Protein AF-A0A165BBX1-F1 (afdb_monomer_lite)

Foldseek 3Di:
DDDPPPPDPQVVVLVVVLVVVVPPVVVVVVVVVLLVCLLVCLVVLLVVLLVLLVDPVNDLSCQLVSLQSNLVSCVSVVNLVLSLVSLVLSLVLLVVLCVLVDDVVNVVCVVVNVVSVVSNVVRDPDDDDPDDPRHDDPVSSVVSCVNSVVVSVVSSVSVPDDPPPPDD

Radius of gyration: 18.62 Å; chains: 1; bounding box: 63×40×48 Å

Structure (mmCIF, N/CA/C/O backbone):
data_AF-A0A165BBX1-F1
#
_entry.id   AF-A0A165BBX1-F1
#
loop_
_atom_site.group_PDB
_atom_site.id
_atom_site.type_symbol
_atom_site.label_atom_id
_atom_site.label_alt_id
_atom_site.label_comp_id
_atom_site.label_asym_id
_atom_site.label_entity_id
_atom_site.label_seq_id
_atom_site.pdbx_PDB_ins_code
_atom_site.Cartn_x
_atom_site.Cartn_y
_atom_site.Cartn_z
_atom_site.occupancy
_atom_site.B_iso_or_equiv
_atom_site.auth_seq_id
_atom_site.auth_comp_id
_atom_site.auth_asym_id
_atom_site.auth_atom_id
_atom_site.pdbx_PDB_model_num
ATOM 1 N N . MET A 1 1 ? -44.646 -7.216 25.377 1.00 37.09 1 MET A N 1
ATOM 2 C CA . MET A 1 1 ? -43.351 -6.660 25.821 1.00 37.09 1 MET A CA 1
ATOM 3 C C . MET A 1 1 ? -42.441 -6.741 24.617 1.00 37.09 1 MET A C 1
ATOM 5 O O . MET A 1 1 ? -41.802 -7.762 24.420 1.00 37.09 1 MET A O 1
ATOM 9 N N . ASP A 1 2 ? -42.473 -5.716 23.772 1.00 35.25 2 ASP A N 1
ATOM 10 C CA . ASP A 1 2 ? -41.643 -5.669 22.572 1.00 35.25 2 ASP A CA 1
ATOM 11 C C . ASP A 1 2 ? -40.402 -4.845 22.894 1.00 35.25 2 ASP A C 1
ATOM 13 O O . ASP A 1 2 ? -40.476 -3.635 23.122 1.00 35.25 2 ASP A O 1
ATOM 17 N N . ALA A 1 3 ? -39.262 -5.529 22.983 1.00 41.25 3 ALA A N 1
ATOM 18 C CA . ALA A 1 3 ? -37.958 -4.904 23.107 1.00 41.25 3 ALA A CA 1
ATOM 19 C C . ALA A 1 3 ? -37.650 -4.187 21.788 1.00 41.25 3 ALA A C 1
ATOM 21 O O . ALA A 1 3 ? -37.203 -4.788 20.812 1.00 41.25 3 ALA A O 1
ATOM 22 N N . LYS A 1 4 ? -37.943 -2.887 21.744 1.00 40.94 4 LYS A N 1
ATOM 23 C CA . LYS A 1 4 ? -37.536 -2.015 20.647 1.00 40.94 4 LYS A CA 1
ATOM 24 C C . LYS A 1 4 ? -36.018 -1.865 20.743 1.00 40.94 4 LYS A C 1
ATOM 26 O O . LYS A 1 4 ? -35.521 -1.139 21.596 1.00 40.94 4 LYS A O 1
ATOM 31 N N . SER A 1 5 ? -35.302 -2.619 19.913 1.00 45.12 5 SER A N 1
ATOM 32 C CA . SER A 1 5 ? -33.851 -2.535 19.761 1.00 45.12 5 SER A CA 1
ATOM 33 C C . SER A 1 5 ? -33.498 -1.147 19.225 1.00 45.12 5 SER A C 1
ATOM 35 O O . SER A 1 5 ? -33.549 -0.896 18.025 1.00 45.12 5 SER A O 1
ATOM 37 N N . THR A 1 6 ? -33.228 -0.209 20.129 1.00 41.72 6 THR A N 1
ATOM 38 C CA . THR A 1 6 ? -32.697 1.113 19.807 1.00 41.72 6 THR A CA 1
ATOM 39 C C . THR A 1 6 ? -31.199 0.970 19.596 1.00 41.72 6 THR A C 1
ATOM 41 O O . THR A 1 6 ? -30.418 1.128 20.531 1.00 41.72 6 THR A O 1
ATOM 44 N N . THR A 1 7 ? -30.796 0.634 18.371 1.00 44.44 7 THR A N 1
ATOM 45 C CA . THR A 1 7 ? -29.444 0.946 17.900 1.00 44.44 7 THR A CA 1
ATOM 46 C C . THR A 1 7 ? -29.260 2.451 18.054 1.00 44.44 7 THR A C 1
ATOM 48 O O . THR A 1 7 ? -30.009 3.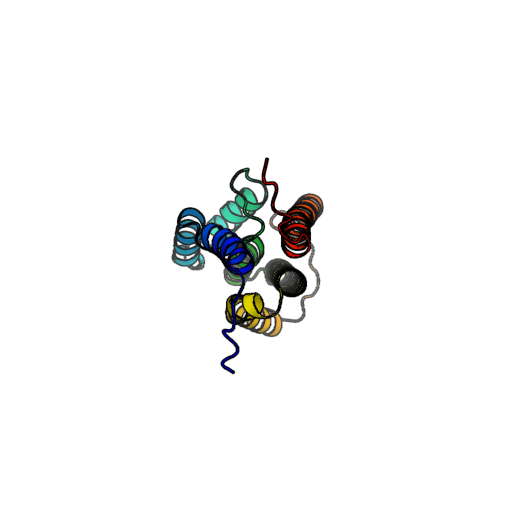235 17.466 1.00 44.44 7 THR A O 1
ATOM 51 N N . SER A 1 8 ? -28.353 2.829 18.951 1.00 44.16 8 SER A N 1
ATOM 52 C CA . SER A 1 8 ? -28.125 4.204 19.374 1.00 44.16 8 SER A CA 1
ATOM 53 C C . SER A 1 8 ? -27.761 5.080 18.174 1.00 44.16 8 SER A C 1
ATOM 55 O O . SER A 1 8 ? -26.967 4.699 17.311 1.00 44.16 8 SER A O 1
ATOM 57 N N . SER A 1 9 ? -28.358 6.270 18.120 1.00 48.22 9 SER A N 1
ATOM 58 C CA . SER A 1 9 ? -28.149 7.270 17.067 1.00 48.22 9 SER A CA 1
ATOM 59 C C . SER A 1 9 ? -26.680 7.679 16.912 1.00 48.22 9 SER A C 1
ATOM 61 O O . SER A 1 9 ? -26.307 8.211 15.875 1.00 48.22 9 SER A O 1
ATOM 63 N N . GLU A 1 10 ? -25.846 7.451 17.922 1.00 44.84 10 GLU A N 1
ATOM 64 C CA . GLU A 1 10 ? -24.457 7.921 17.971 1.00 44.84 10 GLU A CA 1
ATOM 65 C C . GLU A 1 10 ? -23.460 6.944 17.369 1.00 44.84 10 GLU A C 1
ATOM 67 O O . GLU A 1 10 ? -22.622 7.370 16.575 1.00 44.84 10 GLU A O 1
ATOM 72 N N . ASP A 1 11 ? -23.627 5.642 17.626 1.00 43.72 11 ASP A N 1
ATOM 73 C CA . ASP A 1 11 ? -22.896 4.590 16.904 1.00 43.72 11 ASP A CA 1
ATOM 74 C C . ASP A 1 11 ? -23.124 4.740 15.393 1.00 43.72 11 ASP A C 1
ATOM 76 O O . ASP A 1 11 ? -22.213 4.593 14.580 1.00 43.72 11 ASP A O 1
ATOM 80 N N . THR A 1 12 ? -24.343 5.140 15.015 1.00 46.91 12 THR A N 1
ATOM 81 C CA . THR A 1 12 ? -24.713 5.404 13.622 1.00 46.91 12 THR A CA 1
ATOM 82 C C . THR A 1 12 ? -23.978 6.629 13.056 1.00 46.91 12 THR A C 1
ATOM 84 O O . THR A 1 12 ? -23.488 6.576 11.931 1.00 46.91 12 THR A O 1
ATOM 87 N N . VAL A 1 13 ? -23.845 7.723 13.818 1.00 43.81 13 VAL A N 1
ATOM 88 C CA . VAL A 1 13 ? -23.198 8.968 13.356 1.00 43.81 13 VAL A CA 1
ATOM 89 C C . VAL A 1 13 ? -21.686 8.789 13.160 1.00 43.81 13 VAL A C 1
ATOM 91 O O . VAL A 1 13 ? -21.142 9.230 12.144 1.00 43.81 13 VAL A O 1
ATOM 94 N N . VAL A 1 14 ? -21.000 8.080 14.058 1.00 48.16 14 VAL A N 1
ATOM 95 C CA . VAL A 1 14 ? -19.545 7.852 13.960 1.00 48.16 14 VAL A CA 1
ATOM 96 C C . VAL A 1 14 ? -19.201 6.904 12.805 1.00 48.16 14 VAL A C 1
ATOM 98 O O . VAL A 1 14 ? -18.322 7.213 11.995 1.00 48.16 14 VAL A O 1
ATOM 101 N N . VAL A 1 15 ? -19.957 5.807 12.645 1.00 49.72 15 VAL A N 1
ATOM 102 C CA . VAL A 1 15 ? -19.833 4.915 11.478 1.00 49.72 15 VAL A CA 1
ATOM 103 C C . VAL A 1 15 ? -20.058 5.696 10.181 1.00 49.72 15 VAL A C 1
ATOM 105 O O . VAL A 1 15 ? -19.315 5.495 9.223 1.00 49.72 15 VAL A O 1
ATOM 108 N N . THR A 1 16 ? -21.002 6.646 10.149 1.00 51.41 16 THR A N 1
ATOM 109 C CA . THR A 1 16 ? -21.234 7.476 8.954 1.00 51.41 16 THR A CA 1
ATOM 110 C C . THR A 1 16 ? -20.103 8.463 8.646 1.00 51.41 16 THR A C 1
ATOM 112 O O . THR A 1 16 ? -19.826 8.701 7.473 1.00 51.41 16 THR A O 1
ATOM 115 N N . ALA A 1 17 ? -19.405 9.019 9.642 1.00 52.47 17 ALA A N 1
ATOM 116 C CA . ALA A 1 17 ? -18.288 9.944 9.411 1.00 52.47 17 ALA A CA 1
ATOM 117 C C . ALA A 1 17 ? -17.039 9.226 8.868 1.00 52.47 17 ALA A C 1
ATOM 119 O O . ALA A 1 17 ? -16.408 9.710 7.921 1.00 52.47 17 ALA A O 1
ATOM 120 N N . LEU A 1 18 ? -16.728 8.043 9.414 1.00 55.75 18 LEU A N 1
ATOM 121 C CA . LEU A 1 18 ? -15.681 7.170 8.884 1.00 55.75 18 LEU A CA 1
ATOM 122 C C . LEU A 1 18 ? -16.048 6.674 7.478 1.00 55.75 18 LEU A C 1
ATOM 124 O O . LEU A 1 18 ? -15.203 6.690 6.586 1.00 55.75 18 LEU A O 1
ATOM 128 N N . ASP A 1 19 ? -17.320 6.320 7.256 1.00 54.41 19 ASP A N 1
ATOM 129 C CA . ASP A 1 19 ? -17.864 6.005 5.931 1.00 54.41 19 ASP A CA 1
ATOM 130 C C . ASP A 1 19 ? -17.668 7.151 4.952 1.00 54.41 19 ASP A C 1
ATOM 132 O O . ASP A 1 19 ? -17.294 6.904 3.816 1.00 54.41 19 ASP A O 1
ATOM 136 N N . ASN A 1 20 ? -17.926 8.390 5.361 1.00 53.53 20 ASN A N 1
ATOM 137 C CA . ASN A 1 20 ? -17.853 9.539 4.467 1.00 53.53 20 ASN A CA 1
ATOM 138 C C . ASN A 1 20 ? -16.405 9.865 4.078 1.00 53.53 20 ASN A C 1
ATOM 140 O O . ASN A 1 20 ? -16.160 10.167 2.915 1.00 53.53 20 ASN A O 1
ATOM 144 N N . LYS A 1 21 ? -15.434 9.730 4.996 1.00 60.25 21 LYS A N 1
ATOM 145 C CA . LYS A 1 21 ? -13.998 9.870 4.673 1.00 60.25 21 LYS A CA 1
ATOM 146 C C . LYS A 1 21 ? -13.441 8.674 3.893 1.00 60.25 21 LYS A C 1
ATOM 148 O O . LYS A 1 21 ? -12.625 8.851 2.994 1.00 60.25 21 LYS A O 1
ATOM 153 N N . ALA A 1 22 ? -13.909 7.460 4.177 1.00 57.72 22 ALA A N 1
ATOM 154 C CA . ALA A 1 22 ? -13.604 6.272 3.376 1.00 57.72 22 ALA A CA 1
ATOM 155 C C . ALA A 1 22 ? -14.323 6.269 2.011 1.00 57.72 22 ALA A C 1
ATOM 157 O O . ALA A 1 22 ? -13.991 5.473 1.141 1.00 57.72 22 ALA A O 1
ATOM 158 N N . LYS A 1 23 ? -15.310 7.147 1.812 1.00 58.91 23 LYS A N 1
ATOM 159 C CA . LYS A 1 23 ? -15.986 7.412 0.534 1.00 58.91 23 LYS A CA 1
ATOM 160 C C . LYS A 1 23 ? -15.544 8.740 -0.076 1.00 58.91 23 LYS A C 1
ATOM 162 O O . LYS A 1 23 ? -16.241 9.240 -0.958 1.00 58.91 23 LYS A O 1
ATOM 167 N N . ASP A 1 24 ? -14.422 9.311 0.375 1.00 69.38 24 ASP A N 1
ATOM 168 C CA . ASP A 1 24 ? -13.873 10.511 -0.246 1.00 69.38 24 ASP A CA 1
ATOM 169 C C . ASP A 1 24 ? -13.644 10.229 -1.737 1.00 69.38 24 ASP A C 1
ATOM 171 O O . ASP A 1 24 ? -12.792 9.427 -2.139 1.00 69.38 24 ASP A O 1
ATOM 175 N N . ALA A 1 25 ? -14.486 10.853 -2.561 1.00 72.12 25 ALA A N 1
ATOM 176 C CA . ALA A 1 25 ? -14.522 10.626 -3.993 1.00 72.12 25 ALA A CA 1
ATOM 177 C C . ALA A 1 25 ? -13.190 11.012 -4.653 1.00 72.12 25 ALA A C 1
ATOM 179 O O . ALA A 1 25 ? -12.870 10.481 -5.717 1.00 72.12 25 ALA A O 1
ATOM 180 N N . SER A 1 26 ? -12.405 11.892 -4.019 1.00 79.06 26 SER A N 1
ATOM 181 C CA . SER A 1 26 ? -11.100 12.319 -4.520 1.00 79.06 26 SER A CA 1
ATOM 182 C C . SER A 1 26 ? -10.061 11.193 -4.454 1.00 79.06 26 SER A C 1
ATOM 184 O O . SER A 1 26 ? -9.439 10.883 -5.474 1.00 79.06 26 SER A O 1
ATOM 186 N N . HIS A 1 27 ? -9.927 10.504 -3.313 1.00 83.00 27 HIS A N 1
ATOM 187 C CA . HIS A 1 27 ? -9.020 9.358 -3.175 1.00 83.00 27 HIS A CA 1
ATOM 188 C C . HIS A 1 27 ? -9.476 8.182 -4.036 1.00 83.00 27 HIS A C 1
ATOM 190 O O . HIS A 1 27 ? -8.651 7.571 -4.715 1.00 83.00 27 HIS A O 1
ATOM 196 N N . LEU A 1 28 ? -10.784 7.905 -4.092 1.00 82.00 28 LEU A N 1
ATOM 197 C CA . LEU A 1 28 ? -11.310 6.844 -4.953 1.00 82.00 28 LEU A CA 1
ATOM 198 C C . LEU A 1 28 ? -10.978 7.098 -6.432 1.00 82.00 28 LEU A C 1
ATOM 200 O O . LEU A 1 28 ? -10.473 6.201 -7.108 1.00 82.00 28 LEU A O 1
ATOM 204 N N . ALA A 1 29 ? -11.212 8.318 -6.926 1.00 86.75 29 ALA A N 1
ATOM 205 C CA . ALA A 1 29 ? -10.884 8.691 -8.300 1.00 86.75 29 ALA A CA 1
ATOM 206 C C . ALA A 1 29 ? -9.374 8.609 -8.569 1.00 86.75 29 ALA A C 1
ATOM 208 O O . ALA A 1 29 ? -8.957 8.106 -9.616 1.00 86.75 29 ALA A O 1
ATOM 209 N N . MET A 1 30 ? -8.545 9.047 -7.615 1.00 90.06 30 MET A N 1
ATOM 210 C CA . MET A 1 30 ? -7.090 8.930 -7.713 1.00 90.06 30 MET A CA 1
ATOM 211 C C . MET A 1 30 ? -6.657 7.467 -7.859 1.00 90.06 30 MET A C 1
ATOM 213 O O . MET A 1 30 ? -5.910 7.144 -8.782 1.00 90.06 30 MET A O 1
ATOM 217 N N . PHE A 1 31 ? -7.136 6.569 -6.997 1.00 89.75 31 PHE A N 1
ATOM 218 C CA . PHE A 1 31 ? -6.734 5.163 -7.047 1.00 89.75 31 PHE A CA 1
ATOM 219 C C . PHE A 1 31 ? -7.285 4.421 -8.264 1.00 89.75 31 PHE A C 1
ATOM 221 O O . PHE A 1 31 ? -6.591 3.562 -8.806 1.00 89.75 31 PHE A O 1
ATOM 228 N N . GLN A 1 32 ? -8.483 4.769 -8.742 1.00 89.25 32 GLN A N 1
ATOM 229 C CA . GLN A 1 32 ? -9.003 4.258 -10.013 1.00 89.25 32 GLN A CA 1
ATOM 230 C C . GLN A 1 32 ? -8.099 4.661 -11.183 1.00 89.25 32 GLN A C 1
ATOM 232 O O . GLN A 1 32 ? -7.750 3.814 -12.004 1.00 89.25 32 GLN A O 1
ATOM 237 N N . ALA A 1 33 ? -7.672 5.927 -11.234 1.00 90.56 33 ALA A N 1
ATOM 238 C CA . ALA A 1 33 ? -6.769 6.414 -12.272 1.00 90.56 33 ALA A CA 1
ATOM 239 C C . ALA A 1 33 ? -5.397 5.722 -12.216 1.00 90.56 33 ALA A C 1
ATOM 241 O O . ALA A 1 33 ? -4.897 5.285 -13.249 1.00 90.56 33 ALA A O 1
ATOM 242 N N . LEU A 1 34 ? -4.817 5.573 -11.019 1.00 93.19 34 LEU A N 1
ATOM 243 C CA . LEU A 1 34 ? -3.540 4.876 -10.827 1.00 93.19 34 LEU A CA 1
ATOM 244 C C . LEU A 1 34 ? -3.634 3.394 -11.210 1.00 93.19 34 LEU A C 1
ATOM 246 O O . LEU A 1 34 ? -2.773 2.883 -11.916 1.00 93.19 34 LEU A O 1
ATOM 250 N N . SER A 1 35 ? -4.709 2.713 -10.812 1.00 90.44 35 SER A N 1
ATOM 251 C CA . SER A 1 35 ? -4.922 1.301 -11.159 1.00 90.44 35 SER A CA 1
ATOM 252 C C . SER A 1 35 ? -5.093 1.101 -12.668 1.00 90.44 35 SER A C 1
ATOM 254 O O . SER A 1 35 ? -4.638 0.100 -13.215 1.00 90.44 35 SER A O 1
ATOM 256 N N . ALA A 1 36 ? -5.721 2.057 -13.362 1.00 90.69 36 ALA A N 1
ATOM 257 C CA . ALA A 1 36 ? -5.923 1.994 -14.807 1.00 90.69 36 ALA A CA 1
ATOM 258 C C . ALA A 1 36 ? -4.615 2.130 -15.608 1.00 90.69 36 ALA A C 1
ATOM 260 O O . ALA A 1 36 ? -4.498 1.523 -16.673 1.00 90.69 36 ALA A O 1
ATOM 261 N N . CYS A 1 37 ? -3.633 2.895 -15.113 1.00 91.12 37 CYS A N 1
ATOM 262 C CA . CYS A 1 37 ? -2.333 3.053 -15.773 1.00 91.12 37 CYS A CA 1
ATOM 263 C C . CYS A 1 37 ? -1.228 2.135 -15.229 1.00 91.12 37 CYS A C 1
ATOM 265 O O . CYS A 1 37 ? -0.162 2.081 -15.835 1.00 91.12 37 CYS A O 1
ATOM 267 N N . LEU A 1 38 ? -1.479 1.373 -14.158 1.00 93.44 38 LEU A N 1
ATOM 268 C CA . LEU A 1 38 ? -0.473 0.571 -13.450 1.00 93.44 38 LEU A CA 1
ATOM 269 C C . LEU A 1 38 ? 0.365 -0.329 -14.363 1.00 93.44 38 LEU A C 1
ATOM 271 O O . LEU A 1 38 ? 1.584 -0.318 -14.269 1.00 93.44 38 LEU A O 1
ATOM 275 N N . ARG A 1 39 ? -0.270 -1.055 -15.290 1.00 90.75 39 ARG A N 1
ATOM 276 C CA . ARG A 1 39 ? 0.452 -1.929 -16.235 1.00 90.75 39 ARG A CA 1
ATOM 277 C C . ARG A 1 39 ? 1.174 -1.177 -17.354 1.00 90.75 39 ARG A C 1
ATOM 279 O O . ARG A 1 39 ? 2.019 -1.750 -18.027 1.00 90.75 39 ARG A O 1
ATOM 286 N N . GLN A 1 40 ? 0.780 0.065 -17.625 1.00 94.44 40 GLN A N 1
ATOM 287 C CA . GLN A 1 40 ? 1.349 0.871 -18.707 1.00 94.44 40 GLN A CA 1
ATOM 288 C C . GLN A 1 40 ? 2.569 1.658 -18.226 1.00 94.44 40 GLN A C 1
ATOM 290 O O . GLN A 1 40 ? 3.538 1.789 -18.968 1.00 94.44 40 GLN A O 1
ATOM 295 N N . ASP A 1 41 ? 2.514 2.181 -16.999 1.00 95.56 41 ASP A N 1
ATOM 296 C CA . ASP A 1 41 ? 3.571 2.994 -16.399 1.00 95.56 41 ASP A CA 1
ATOM 297 C C . ASP A 1 41 ? 3.647 2.763 -14.873 1.00 95.56 41 ASP A C 1
ATOM 299 O O . ASP A 1 41 ? 3.213 3.608 -14.078 1.00 95.56 41 ASP A O 1
ATOM 303 N N . PRO A 1 42 ? 4.174 1.602 -14.435 1.00 95.44 42 PRO A N 1
ATOM 304 C CA . PRO A 1 42 ? 4.279 1.272 -13.013 1.00 95.44 42 PRO A CA 1
ATOM 305 C C . PRO A 1 42 ? 5.214 2.223 -12.250 1.00 95.44 42 PRO A C 1
ATOM 307 O O . PRO A 1 42 ? 4.943 2.543 -11.092 1.00 95.44 42 PRO A O 1
ATOM 310 N N . ASN A 1 43 ? 6.256 2.761 -12.899 1.00 94.69 43 ASN A N 1
ATOM 311 C CA . ASN A 1 43 ? 7.151 3.752 -12.287 1.00 94.69 43 ASN A CA 1
ATOM 312 C C . ASN A 1 43 ? 6.393 5.023 -11.888 1.00 94.69 43 ASN A C 1
ATOM 314 O O . ASN A 1 43 ? 6.544 5.511 -10.770 1.00 94.69 43 ASN A O 1
ATOM 318 N N . GLN A 1 44 ? 5.516 5.531 -12.757 1.00 94.69 44 GLN A N 1
ATOM 319 C CA . GLN A 1 44 ? 4.689 6.687 -12.420 1.00 94.69 44 GLN A CA 1
ATOM 320 C C . GLN A 1 44 ? 3.749 6.407 -11.244 1.00 94.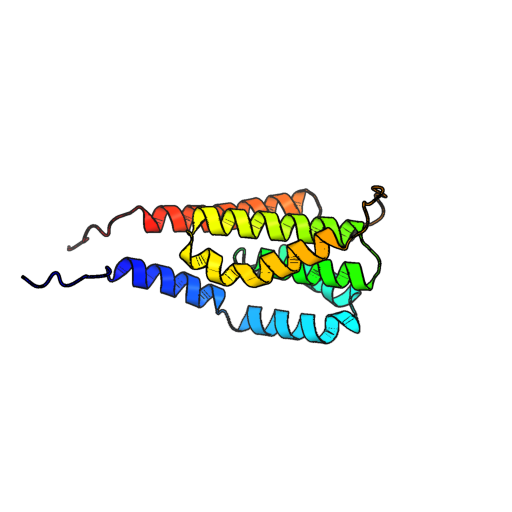69 44 GLN A C 1
ATOM 322 O O . GLN A 1 44 ? 3.530 7.294 -10.414 1.00 94.69 44 GLN A O 1
ATOM 327 N N . VAL A 1 45 ? 3.181 5.200 -11.159 1.00 96.19 45 VAL A N 1
ATOM 328 C CA . VAL A 1 45 ? 2.344 4.812 -10.015 1.00 96.19 45 VAL A CA 1
ATOM 329 C C . VAL A 1 45 ? 3.161 4.834 -8.725 1.00 96.19 45 VAL A C 1
ATOM 331 O O . VAL A 1 45 ? 2.728 5.455 -7.751 1.00 96.19 45 VAL A O 1
ATOM 334 N N . ILE A 1 46 ? 4.360 4.247 -8.741 1.00 95.25 46 ILE A N 1
ATOM 335 C CA . ILE A 1 46 ? 5.293 4.255 -7.607 1.00 95.25 46 ILE A CA 1
ATOM 336 C C . ILE A 1 46 ? 5.634 5.689 -7.195 1.00 95.25 46 ILE A C 1
ATOM 338 O O . ILE A 1 46 ? 5.421 6.059 -6.041 1.00 95.25 46 ILE A O 1
ATOM 342 N N . ASP A 1 47 ? 6.059 6.536 -8.132 1.00 93.62 47 ASP A N 1
ATOM 343 C CA . ASP A 1 47 ? 6.457 7.920 -7.855 1.00 93.62 47 ASP A CA 1
ATOM 344 C C . ASP A 1 47 ? 5.316 8.777 -7.300 1.00 93.62 47 ASP A C 1
ATOM 346 O O . ASP A 1 47 ? 5.525 9.660 -6.458 1.00 93.62 47 ASP A O 1
ATOM 350 N N . ARG A 1 48 ? 4.092 8.575 -7.798 1.00 94.06 48 ARG A N 1
ATOM 351 C CA . ARG A 1 48 ? 2.919 9.315 -7.322 1.00 94.06 48 ARG A CA 1
ATOM 352 C C . ARG A 1 48 ? 2.521 8.877 -5.922 1.00 94.06 48 ARG A C 1
ATOM 354 O O . ARG A 1 48 ? 2.260 9.742 -5.091 1.00 94.06 48 ARG A O 1
ATOM 361 N N . LEU A 1 49 ? 2.508 7.575 -5.649 1.00 95.00 49 LEU A N 1
ATOM 362 C CA . LEU A 1 49 ? 2.148 7.054 -4.331 1.00 95.00 49 LEU A CA 1
ATOM 363 C C . LEU A 1 49 ? 3.216 7.380 -3.284 1.00 95.00 49 LEU A C 1
ATOM 365 O O . LEU A 1 49 ? 2.872 7.835 -2.198 1.00 95.00 49 LEU A O 1
ATOM 369 N N . THR A 1 50 ? 4.502 7.282 -3.631 1.00 93.56 50 THR A N 1
ATOM 370 C CA . THR A 1 50 ? 5.611 7.679 -2.748 1.00 93.56 50 THR A CA 1
ATOM 371 C C . THR A 1 50 ? 5.532 9.148 -2.337 1.00 93.56 50 THR A C 1
ATOM 373 O O . THR A 1 50 ? 5.760 9.469 -1.172 1.00 93.56 50 THR A O 1
ATOM 376 N N . ARG A 1 51 ? 5.153 10.045 -3.256 1.00 91.75 51 ARG A N 1
ATOM 377 C CA . ARG A 1 51 ? 4.900 11.456 -2.920 1.00 91.75 51 ARG A CA 1
ATOM 378 C C . ARG A 1 51 ? 3.617 11.652 -2.120 1.00 91.75 51 ARG A C 1
ATOM 380 O O . ARG A 1 51 ? 3.599 12.477 -1.214 1.00 91.75 51 ARG A O 1
ATOM 387 N N . TRP A 1 52 ? 2.561 10.906 -2.438 1.00 92.69 52 TRP A N 1
ATOM 388 C CA . TRP A 1 52 ? 1.287 11.008 -1.729 1.00 92.69 52 TRP A CA 1
ATOM 389 C C . TRP A 1 52 ? 1.418 10.637 -0.246 1.00 92.69 52 TRP A C 1
ATOM 391 O O . TRP A 1 52 ? 0.851 11.337 0.587 1.00 92.69 52 TRP A O 1
ATOM 401 N N . PHE A 1 53 ? 2.227 9.629 0.102 1.00 91.62 53 PHE A N 1
ATOM 402 C CA . PHE A 1 53 ? 2.474 9.218 1.495 1.00 91.62 53 PHE A CA 1
ATOM 403 C C . PHE A 1 53 ? 3.077 10.301 2.401 1.00 91.62 53 PHE A C 1
ATOM 405 O O . PHE A 1 53 ? 3.090 10.127 3.613 1.00 91.62 53 PHE A O 1
ATOM 412 N N . VAL A 1 54 ? 3.610 11.383 1.834 1.00 87.81 54 VAL A N 1
ATOM 413 C CA . VAL A 1 54 ? 4.185 12.513 2.585 1.00 87.81 54 VAL A CA 1
ATOM 414 C C . VAL A 1 54 ? 3.517 13.843 2.237 1.00 87.81 54 VAL A C 1
ATOM 416 O O . VAL A 1 54 ? 4.058 14.903 2.541 1.00 87.81 54 VAL A O 1
ATOM 419 N N . SER A 1 55 ? 2.386 13.797 1.533 1.00 88.25 55 SER A N 1
ATOM 420 C CA . SER A 1 55 ? 1.639 14.988 1.131 1.00 88.25 55 SER A CA 1
ATOM 421 C C . SER A 1 55 ? 0.599 15.374 2.177 1.00 88.25 55 SER A C 1
ATOM 423 O O . SER A 1 55 ? 0.092 14.512 2.889 1.00 88.25 55 SER A O 1
ATOM 425 N N . ASP A 1 56 ? 0.211 16.648 2.199 1.00 84.75 56 ASP A N 1
ATOM 426 C CA . ASP A 1 56 ? -0.842 17.146 3.094 1.00 84.75 56 ASP A CA 1
ATOM 427 C C . ASP A 1 56 ? -2.220 16.502 2.817 1.00 84.75 56 ASP A C 1
ATOM 429 O O . ASP A 1 56 ? -3.068 16.442 3.704 1.00 84.75 56 ASP A O 1
ATOM 433 N N . ASP A 1 57 ? -2.429 15.971 1.603 1.00 82.25 57 ASP A N 1
ATOM 434 C CA . ASP A 1 57 ? -3.651 15.270 1.172 1.00 82.25 57 ASP A CA 1
ATOM 435 C C . ASP A 1 57 ? -3.622 13.754 1.480 1.00 82.25 57 ASP A C 1
ATOM 437 O O . ASP A 1 57 ? -4.471 12.975 1.007 1.00 82.25 57 ASP A O 1
ATOM 441 N N . HIS A 1 58 ? -2.614 13.298 2.232 1.00 86.25 58 HIS A N 1
ATOM 442 C CA . HIS A 1 58 ? -2.518 11.923 2.707 1.00 86.25 58 HIS A CA 1
ATOM 443 C C . HIS A 1 58 ? -3.687 11.587 3.636 1.00 86.25 58 HIS A C 1
ATOM 445 O O . HIS A 1 58 ? -4.075 12.354 4.516 1.00 86.25 58 HIS A O 1
ATOM 451 N N . SER A 1 59 ? -4.260 10.401 3.437 1.00 86.94 59 SER A N 1
ATOM 452 C CA . SER A 1 59 ? -5.309 9.879 4.304 1.00 86.94 59 SER A CA 1
AT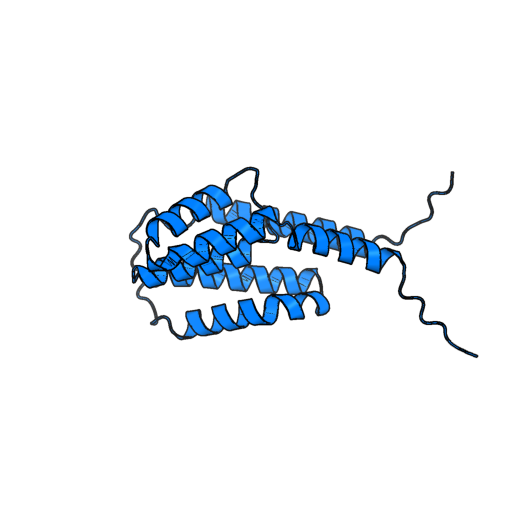OM 453 C C . SER A 1 59 ? -4.857 8.560 4.919 1.00 86.94 59 SER A C 1
ATOM 455 O O . SER A 1 59 ? -4.756 7.560 4.197 1.00 86.94 59 SER A O 1
ATOM 457 N N . PRO A 1 60 ? -4.678 8.503 6.253 1.00 86.19 60 PRO A N 1
ATOM 458 C CA . PRO A 1 60 ? -4.280 7.281 6.945 1.00 86.19 60 PRO A CA 1
ATOM 459 C C . PRO A 1 60 ? -5.243 6.106 6.728 1.00 86.19 60 PRO A C 1
ATOM 461 O O . PRO A 1 60 ? -4.828 4.951 6.770 1.00 86.19 60 PRO A O 1
ATOM 464 N N . LEU A 1 61 ? -6.522 6.389 6.446 1.00 83.81 61 LEU A N 1
ATOM 465 C CA . LEU A 1 61 ? -7.531 5.365 6.156 1.00 83.81 61 LEU A CA 1
ATOM 466 C C . LEU A 1 61 ? -7.307 4.669 4.808 1.00 83.81 61 LEU A C 1
ATOM 468 O O . LEU A 1 61 ? -7.676 3.508 4.647 1.00 83.81 61 LEU A O 1
ATOM 472 N N . TRP A 1 62 ? -6.712 5.373 3.846 1.00 88.56 62 TRP A N 1
ATOM 473 C CA . TRP A 1 62 ? -6.454 4.865 2.501 1.00 88.56 62 TRP A CA 1
ATOM 474 C C . TRP A 1 62 ? -5.042 4.300 2.332 1.00 88.56 62 TRP A C 1
ATOM 476 O O . TRP A 1 62 ? -4.784 3.610 1.346 1.00 88.56 62 TRP A O 1
ATOM 486 N N . THR A 1 63 ? -4.143 4.538 3.292 1.00 91.88 63 THR A N 1
ATOM 487 C CA . THR A 1 63 ? -2.757 4.050 3.266 1.00 91.88 63 THR A CA 1
ATOM 488 C C . THR A 1 63 ? -2.636 2.567 2.919 1.00 91.88 63 THR A C 1
ATOM 490 O O . THR A 1 63 ? -1.857 2.254 2.019 1.00 91.88 63 THR A O 1
ATOM 493 N N . PRO A 1 64 ? -3.389 1.636 3.540 1.00 92.88 64 PRO A N 1
ATOM 494 C CA . PRO A 1 64 ? -3.195 0.215 3.254 1.00 92.88 64 PRO A CA 1
ATOM 495 C C . PRO A 1 64 ? -3.571 -0.140 1.809 1.00 92.88 64 PRO A C 1
ATOM 497 O O . PRO A 1 64 ? -2.950 -0.993 1.179 1.00 92.88 64 PRO A O 1
ATOM 500 N N . PHE A 1 65 ? -4.572 0.544 1.249 1.00 92.44 65 PHE A N 1
ATOM 501 C CA . PHE A 1 65 ? -4.956 0.372 -0.147 1.00 92.44 65 PHE A CA 1
ATOM 502 C C . PHE A 1 65 ? -3.906 0.954 -1.097 1.00 92.44 65 PHE A C 1
ATOM 504 O O . PHE A 1 65 ? -3.486 0.278 -2.034 1.00 92.44 65 PHE A O 1
ATOM 511 N N . ALA A 1 66 ? -3.417 2.161 -0.816 1.00 94.44 66 ALA A N 1
ATOM 512 C CA . ALA A 1 66 ? -2.345 2.792 -1.578 1.00 94.44 66 ALA A CA 1
ATOM 513 C C . ALA A 1 66 ? -1.073 1.927 -1.612 1.00 94.44 66 ALA A C 1
ATOM 515 O O . ALA A 1 66 ? -0.525 1.691 -2.687 1.00 94.44 66 ALA A O 1
ATOM 516 N N . LEU A 1 67 ? -0.645 1.395 -0.462 1.00 95.75 67 LEU A N 1
ATOM 517 C CA . LEU A 1 67 ? 0.488 0.469 -0.374 1.00 95.75 67 LEU A CA 1
ATOM 518 C C . LEU A 1 67 ? 0.259 -0.783 -1.225 1.00 95.75 67 LEU A C 1
ATOM 520 O O . LEU A 1 67 ? 1.152 -1.187 -1.956 1.00 95.75 67 LEU A O 1
ATOM 524 N N . SER A 1 68 ? -0.952 -1.352 -1.223 1.00 95.94 68 SER A N 1
ATOM 525 C CA . SER A 1 68 ? -1.254 -2.521 -2.063 1.00 95.94 68 SER A CA 1
ATOM 526 C C . SER A 1 68 ? -1.159 -2.237 -3.570 1.00 95.94 68 SER A C 1
ATOM 528 O O . SER A 1 68 ? -0.719 -3.097 -4.328 1.00 95.94 68 SER A O 1
ATOM 530 N N . ILE A 1 69 ? -1.519 -1.025 -4.012 1.00 96.06 69 ILE A N 1
ATOM 531 C CA . ILE A 1 69 ? -1.377 -0.610 -5.416 1.00 96.06 69 ILE A CA 1
ATOM 532 C C . ILE A 1 69 ? 0.100 -0.421 -5.763 1.00 96.06 69 ILE A C 1
ATOM 534 O O . ILE A 1 69 ? 0.535 -0.842 -6.834 1.00 96.06 69 ILE A O 1
ATOM 538 N N . ARG A 1 70 ? 0.882 0.191 -4.866 1.00 96.06 70 ARG A N 1
ATOM 539 C CA . ARG A 1 70 ? 2.317 0.388 -5.091 1.00 96.06 70 ARG A CA 1
ATOM 540 C C . ARG A 1 70 ? 3.079 -0.938 -5.099 1.00 96.06 70 ARG A C 1
ATOM 542 O O . ARG A 1 70 ? 3.892 -1.141 -5.994 1.00 96.06 70 ARG A O 1
ATOM 549 N N . GLY A 1 71 ? 2.732 -1.867 -4.208 1.00 95.56 71 GLY A N 1
ATOM 550 C CA . GLY A 1 71 ? 3.267 -3.227 -4.213 1.00 95.56 71 GLY A CA 1
ATOM 551 C C . GLY A 1 71 ? 2.994 -3.955 -5.531 1.00 95.56 71 GLY A C 1
ATOM 552 O O . GLY A 1 71 ? 3.888 -4.589 -6.083 1.00 95.56 71 GLY A O 1
ATOM 553 N N . TRP A 1 72 ? 1.799 -3.788 -6.108 1.00 95.75 72 TRP A N 1
ATOM 554 C CA . TRP A 1 72 ? 1.509 -4.344 -7.432 1.00 95.75 72 TRP A CA 1
ATOM 555 C C . TRP A 1 72 ? 2.338 -3.663 -8.529 1.00 95.75 72 TRP A C 1
ATOM 557 O O . TRP A 1 72 ? 2.896 -4.342 -9.385 1.00 95.75 72 TRP A O 1
ATOM 567 N N . ALA A 1 73 ? 2.498 -2.343 -8.488 1.00 96.12 73 ALA A N 1
ATOM 568 C CA . ALA A 1 73 ? 3.363 -1.655 -9.442 1.00 96.12 73 ALA A CA 1
ATOM 569 C C . ALA A 1 73 ? 4.828 -2.135 -9.365 1.00 96.12 73 ALA A C 1
ATOM 571 O O . ALA A 1 73 ? 5.465 -2.280 -10.405 1.00 96.12 73 ALA A O 1
ATOM 572 N N . PHE A 1 74 ? 5.345 -2.442 -8.170 1.00 94.06 74 PHE A N 1
ATOM 573 C CA . PHE A 1 74 ? 6.665 -3.060 -8.009 1.00 94.06 74 PHE A CA 1
ATOM 574 C C . PHE A 1 74 ? 6.741 -4.471 -8.606 1.00 94.06 74 PHE A C 1
ATOM 576 O O . PHE A 1 74 ? 7.722 -4.786 -9.274 1.00 94.06 74 PHE A O 1
ATOM 583 N N . GLU A 1 75 ? 5.701 -5.298 -8.460 1.00 93.06 75 GLU A N 1
ATOM 584 C CA . GLU A 1 75 ? 5.662 -6.611 -9.122 1.00 93.06 75 GLU A CA 1
ATOM 585 C C . GLU A 1 75 ? 5.665 -6.517 -10.649 1.00 93.06 75 GLU A C 1
ATOM 587 O O . GLU A 1 75 ? 6.299 -7.339 -11.298 1.00 93.06 75 GLU A O 1
ATOM 592 N N . GLU A 1 76 ? 4.997 -5.524 -11.247 1.00 94.56 76 GLU A N 1
ATOM 593 C CA . GLU A 1 76 ? 5.065 -5.312 -12.706 1.00 94.56 76 GLU A CA 1
ATOM 594 C C . GLU A 1 76 ? 6.476 -4.902 -13.178 1.00 94.56 76 GLU A C 1
ATOM 596 O O . GLU A 1 76 ? 6.757 -4.921 -14.376 1.00 94.56 76 GLU A O 1
ATOM 601 N N . LEU A 1 77 ? 7.361 -4.525 -12.248 1.00 93.56 77 LEU A N 1
ATOM 602 C CA . LEU A 1 77 ? 8.773 -4.219 -12.483 1.00 93.56 77 LEU A CA 1
ATOM 603 C C . LEU A 1 77 ? 9.722 -5.345 -12.039 1.00 93.56 77 LEU A C 1
ATOM 605 O O . LEU A 1 77 ? 10.935 -5.129 -12.035 1.00 93.56 77 LEU A O 1
ATOM 609 N N . ASP A 1 78 ? 9.191 -6.511 -11.657 1.00 91.81 78 ASP A N 1
ATOM 610 C CA . ASP A 1 78 ? 9.940 -7.632 -11.070 1.00 91.81 78 ASP A CA 1
ATOM 611 C C . ASP A 1 78 ? 10.727 -7.251 -9.789 1.00 91.81 78 ASP A C 1
ATOM 613 O O . ASP A 1 78 ? 11.691 -7.917 -9.406 1.00 91.81 78 ASP A O 1
ATOM 617 N N . ASP A 1 79 ? 10.321 -6.179 -9.095 1.00 91.56 79 ASP A N 1
ATOM 618 C CA . ASP A 1 79 ? 10.880 -5.764 -7.802 1.00 91.56 79 ASP A CA 1
ATOM 619 C C . ASP A 1 79 ? 10.117 -6.446 -6.657 1.00 91.56 79 ASP A C 1
ATOM 621 O O . ASP A 1 79 ? 9.291 -5.862 -5.951 1.00 91.56 79 ASP A O 1
ATOM 625 N N . GLU A 1 80 ? 10.368 -7.745 -6.516 1.00 90.50 80 GLU A N 1
ATOM 626 C CA . GLU A 1 80 ? 9.669 -8.619 -5.570 1.00 90.50 80 GLU A CA 1
ATOM 627 C C . GLU A 1 80 ? 9.942 -8.252 -4.102 1.00 90.50 80 GLU A C 1
ATOM 629 O O . GLU A 1 80 ? 9.079 -8.463 -3.248 1.00 90.50 80 GLU A O 1
ATOM 634 N N . GLU A 1 81 ? 11.119 -7.689 -3.799 1.00 88.75 81 GLU A N 1
ATOM 635 C CA . GLU A 1 81 ? 11.477 -7.238 -2.447 1.00 88.75 81 GLU A CA 1
ATOM 636 C C . GLU A 1 81 ? 10.625 -6.030 -2.048 1.00 88.75 81 GLU A C 1
ATOM 638 O O . GLU A 1 81 ? 9.917 -6.094 -1.041 1.00 88.75 81 GLU A O 1
ATOM 643 N N . SER A 1 82 ? 10.605 -4.977 -2.873 1.00 91.06 82 SER A N 1
ATOM 644 C CA . SER A 1 82 ? 9.808 -3.776 -2.592 1.00 91.06 82 SER A CA 1
ATOM 645 C C . SER A 1 82 ? 8.307 -4.072 -2.607 1.00 91.06 82 SER A C 1
ATOM 647 O O . SER A 1 82 ? 7.557 -3.548 -1.780 1.00 91.06 82 SER A O 1
ATOM 649 N N . ALA A 1 83 ? 7.856 -4.958 -3.501 1.00 93.19 83 ALA A N 1
ATOM 650 C CA . ALA A 1 83 ? 6.483 -5.445 -3.491 1.00 93.19 83 ALA A CA 1
ATOM 651 C C . ALA A 1 83 ? 6.135 -6.163 -2.181 1.00 93.19 83 ALA A C 1
ATOM 653 O O . ALA A 1 83 ? 5.090 -5.901 -1.580 1.00 93.19 83 ALA A O 1
ATOM 654 N N . GLY A 1 84 ? 7.011 -7.065 -1.730 1.00 92.00 84 GLY A N 1
ATOM 655 C CA . GLY A 1 84 ? 6.848 -7.809 -0.487 1.00 92.00 84 GLY A CA 1
ATOM 656 C C . GLY A 1 84 ? 6.777 -6.901 0.737 1.00 92.00 84 GLY A C 1
ATOM 657 O O . GLY A 1 84 ? 5.909 -7.110 1.591 1.00 92.00 84 GLY A O 1
ATOM 658 N N . ASP A 1 85 ? 7.630 -5.880 0.798 1.00 91.44 85 ASP A N 1
ATOM 659 C CA . ASP A 1 85 ? 7.622 -4.875 1.862 1.00 91.44 85 ASP A CA 1
ATOM 660 C C . ASP A 1 85 ? 6.290 -4.105 1.886 1.00 91.44 85 ASP A C 1
ATOM 662 O O . ASP A 1 85 ? 5.626 -4.048 2.925 1.00 91.44 85 ASP A O 1
ATOM 666 N N . ASP A 1 86 ? 5.833 -3.603 0.735 1.00 94.94 86 ASP A N 1
ATOM 667 C CA . ASP A 1 86 ? 4.579 -2.848 0.623 1.00 94.94 86 ASP A CA 1
ATOM 668 C C . ASP A 1 86 ? 3.347 -3.675 0.981 1.00 94.94 86 ASP A C 1
ATOM 670 O O . ASP A 1 86 ? 2.454 -3.207 1.694 1.00 94.94 86 ASP A O 1
ATOM 674 N N . TYR A 1 87 ? 3.283 -4.919 0.514 1.00 95.56 87 TYR A N 1
ATOM 675 C CA . TYR A 1 87 ? 2.184 -5.812 0.852 1.00 95.56 87 TYR A CA 1
ATOM 676 C C . TYR A 1 87 ? 2.183 -6.215 2.320 1.00 95.56 87 TYR A C 1
ATOM 678 O O . TYR A 1 87 ? 1.116 -6.292 2.934 1.00 95.56 87 TYR A O 1
ATOM 686 N N . SER A 1 88 ? 3.359 -6.476 2.888 1.00 94.06 88 SER A N 1
ATOM 687 C CA . SER A 1 88 ? 3.483 -6.820 4.304 1.00 94.06 88 SER A CA 1
ATOM 688 C C . SER A 1 88 ? 2.996 -5.668 5.175 1.00 94.06 88 SER A C 1
ATOM 690 O O . SER A 1 88 ? 2.210 -5.886 6.101 1.00 94.06 88 SER A O 1
ATOM 692 N N . GLU A 1 89 ? 3.386 -4.443 4.825 1.00 94.50 89 GLU A N 1
ATOM 693 C CA . GLU A 1 89 ? 2.972 -3.233 5.526 1.00 94.50 89 GLU A CA 1
ATOM 694 C C . GLU A 1 89 ? 1.470 -2.958 5.352 1.00 94.50 89 GLU A C 1
ATOM 696 O O . GLU A 1 89 ? 0.749 -2.763 6.332 1.00 94.50 89 GLU A O 1
ATOM 701 N N . ALA A 1 90 ? 0.943 -3.061 4.129 1.00 95.44 90 ALA A N 1
ATOM 702 C CA . ALA A 1 90 ? -0.490 -2.935 3.868 1.00 95.44 90 ALA A CA 1
ATOM 703 C C . ALA A 1 90 ? -1.318 -3.921 4.709 1.00 95.44 90 ALA A C 1
ATOM 705 O O . ALA A 1 90 ? -2.320 -3.546 5.326 1.00 95.44 90 ALA A O 1
ATOM 706 N N . LEU A 1 91 ? -0.900 -5.189 4.759 1.00 94.75 91 LEU A N 1
ATOM 707 C CA . LEU A 1 91 ? -1.590 -6.223 5.524 1.00 94.75 91 LEU A CA 1
ATOM 708 C C . LEU A 1 91 ? -1.512 -5.966 7.031 1.00 94.75 91 LEU A C 1
ATOM 710 O O . LEU A 1 91 ? -2.504 -6.170 7.736 1.00 94.75 91 LEU A O 1
ATOM 714 N N . HIS A 1 92 ? -0.357 -5.512 7.524 1.00 93.75 92 HIS A N 1
ATOM 715 C CA . HIS A 1 92 ? -0.184 -5.120 8.918 1.00 93.75 92 HIS A CA 1
ATOM 716 C C . HIS A 1 92 ? -1.157 -3.998 9.301 1.00 93.75 92 HIS A C 1
ATOM 718 O O . HIS A 1 92 ? -1.906 -4.145 10.271 1.00 93.75 92 HIS A O 1
ATOM 724 N N . LEU A 1 93 ? -1.223 -2.928 8.504 1.00 91.81 93 LEU A N 1
ATOM 725 C CA . LEU A 1 93 ? -2.111 -1.798 8.772 1.00 91.81 93 LEU A CA 1
ATOM 726 C C . LEU A 1 93 ? -3.590 -2.184 8.682 1.00 91.81 93 LEU A C 1
ATOM 728 O O . LEU A 1 93 ? -4.361 -1.798 9.558 1.00 91.81 93 LEU A O 1
ATOM 732 N N . TYR A 1 94 ? -4.004 -2.991 7.698 1.00 90.56 94 TYR A N 1
ATOM 733 C CA . TYR A 1 94 ? -5.388 -3.477 7.637 1.00 90.56 94 TYR A CA 1
ATOM 734 C C . TYR A 1 94 ? -5.784 -4.274 8.885 1.00 90.56 94 TYR A C 1
ATOM 736 O O . TYR A 1 94 ? -6.888 -4.093 9.402 1.00 90.56 94 TYR A O 1
ATOM 744 N N . ARG A 1 95 ? -4.891 -5.139 9.388 1.00 90.00 95 ARG A N 1
ATOM 745 C CA . ARG A 1 95 ? -5.124 -5.902 10.624 1.00 90.00 95 ARG A CA 1
ATOM 746 C C . ARG A 1 95 ? -5.215 -4.978 11.831 1.00 90.00 95 ARG A C 1
ATOM 748 O O . ARG A 1 95 ? -6.183 -5.073 12.578 1.00 90.00 95 ARG A O 1
ATOM 755 N N . TYR A 1 96 ? -4.278 -4.042 11.964 1.00 89.31 96 TYR A N 1
ATOM 756 C CA . TYR A 1 96 ? -4.298 -3.047 13.032 1.00 89.31 96 TYR A CA 1
ATOM 757 C C . TYR A 1 96 ? -5.597 -2.227 13.022 1.00 89.31 96 TYR A C 1
ATOM 759 O O . TYR A 1 96 ? -6.270 -2.110 14.044 1.00 89.31 96 TYR A O 1
ATOM 767 N N . MET A 1 97 ? -6.008 -1.718 11.858 1.00 85.62 97 MET A N 1
ATOM 768 C CA . MET A 1 97 ? -7.260 -0.975 11.713 1.00 85.62 97 MET A CA 1
ATOM 769 C C . MET A 1 97 ? -8.476 -1.834 12.072 1.00 85.62 97 MET A C 1
ATOM 771 O O . MET A 1 97 ? -9.359 -1.365 12.785 1.00 85.62 97 MET A O 1
ATOM 775 N N . ALA A 1 98 ? -8.525 -3.093 11.632 1.00 83.25 98 ALA A N 1
ATOM 776 C CA . ALA A 1 98 ? -9.614 -4.005 11.976 1.00 83.25 98 ALA A CA 1
ATOM 777 C C . ALA A 1 98 ? -9.684 -4.307 13.483 1.00 83.25 98 ALA A C 1
ATOM 779 O O . ALA A 1 98 ? -10.776 -4.380 14.046 1.00 83.25 98 ALA A O 1
ATOM 780 N N . GLU A 1 99 ? -8.538 -4.446 14.151 1.00 85.31 99 GLU A N 1
ATOM 781 C CA . GLU A 1 99 ? -8.468 -4.620 15.605 1.00 85.31 99 GLU A CA 1
ATOM 782 C C . GLU A 1 99 ? -8.985 -3.391 16.362 1.00 85.31 99 GLU A C 1
ATOM 784 O O . GLU A 1 99 ? -9.647 -3.539 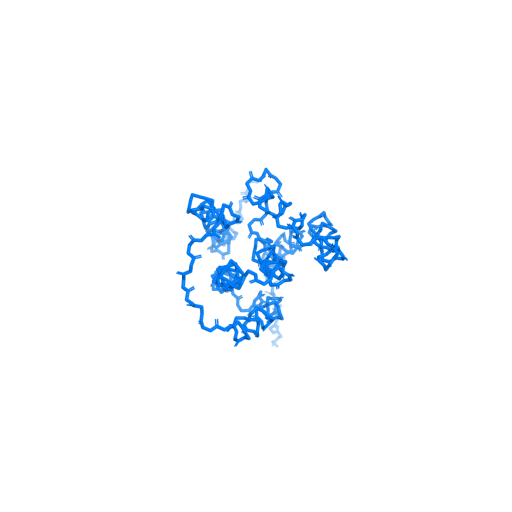17.390 1.00 85.31 99 GLU A O 1
ATOM 789 N N . GLN A 1 100 ? -8.699 -2.180 15.869 1.00 81.69 100 GLN A N 1
ATOM 790 C CA . GLN A 1 100 ? -9.131 -0.945 16.531 1.00 81.69 100 GLN A CA 1
ATOM 791 C C . GLN A 1 100 ? -10.594 -0.585 16.243 1.00 81.69 100 GLN A C 1
ATOM 793 O O . GLN A 1 100 ? -11.275 -0.083 17.136 1.00 81.69 100 GLN A O 1
ATOM 798 N N . LEU A 1 101 ? -11.076 -0.832 15.022 1.00 74.88 101 LEU A N 1
ATOM 799 C CA . LEU A 1 101 ? -12.406 -0.413 14.561 1.00 74.88 101 LEU A CA 1
ATOM 800 C C . LEU A 1 101 ? -13.484 -1.494 14.721 1.00 74.88 101 LEU A C 1
ATOM 802 O O . LEU A 1 101 ? -14.670 -1.207 14.579 1.00 74.88 101 LEU A O 1
ATOM 806 N N . GLY A 1 102 ? -13.092 -2.732 15.021 1.00 72.44 102 GLY A N 1
ATOM 807 C CA . GLY A 1 102 ? -14.014 -3.842 15.224 1.00 72.44 102 GLY A CA 1
ATOM 808 C C . GLY A 1 102 ? -14.338 -4.637 13.955 1.00 72.44 102 GLY A C 1
ATOM 809 O O . GLY A 1 102 ? -14.036 -4.264 12.818 1.00 72.44 102 GLY A O 1
ATOM 810 N N . SER A 1 103 ? -14.971 -5.793 14.165 1.00 67.88 103 SER A N 1
ATOM 811 C CA . SER A 1 103 ? -15.188 -6.830 13.146 1.00 67.88 103 SER A CA 1
ATOM 812 C C . SER A 1 103 ? -16.132 -6.428 12.007 1.00 67.88 103 SER A C 1
ATOM 814 O O . SER A 1 103 ? -16.077 -7.032 10.937 1.00 67.88 103 SER A O 1
ATOM 816 N N . GLU A 1 104 ? -16.976 -5.414 12.192 1.00 66.50 104 GLU A N 1
ATOM 817 C CA . GLU A 1 104 ? -17.875 -4.918 11.140 1.00 66.50 104 GLU A CA 1
ATOM 818 C C . GLU A 1 104 ? -17.104 -4.207 10.020 1.00 66.50 104 GLU A C 1
ATOM 820 O O . GLU A 1 104 ? -17.406 -4.383 8.837 1.00 66.50 104 GLU A O 1
ATOM 825 N N . VAL A 1 105 ? -16.042 -3.477 10.370 1.00 66.19 105 VAL A N 1
ATOM 826 C CA . VAL A 1 105 ? -15.170 -2.800 9.399 1.00 66.19 105 VAL A CA 1
ATOM 827 C C . VAL A 1 105 ? -14.264 -3.808 8.683 1.00 66.19 105 VAL A C 1
ATOM 829 O O . VAL A 1 105 ? -13.997 -3.660 7.489 1.00 66.19 105 VAL A O 1
ATOM 832 N N . LEU A 1 106 ? -13.886 -4.904 9.354 1.00 65.12 106 LEU A N 1
ATOM 833 C CA . LEU A 1 106 ? -13.105 -6.000 8.764 1.00 65.12 106 LEU A CA 1
ATOM 834 C C . LEU A 1 106 ? -13.771 -6.596 7.514 1.00 65.12 106 LEU A C 1
ATOM 836 O O . LEU A 1 106 ? -13.073 -6.980 6.577 1.00 65.12 106 LEU A O 1
ATOM 840 N N . VAL A 1 107 ? -15.109 -6.646 7.457 1.00 68.38 107 VAL A N 1
ATOM 841 C CA . VAL A 1 107 ? -15.838 -7.158 6.280 1.00 68.38 107 VAL A CA 1
ATOM 842 C C . VAL A 1 107 ? -15.484 -6.369 5.017 1.00 68.38 107 VAL A C 1
ATOM 844 O O . VAL A 1 107 ? -15.410 -6.954 3.939 1.00 68.38 107 VAL A O 1
ATOM 847 N N . ARG A 1 108 ? -15.200 -5.071 5.147 1.00 72.62 108 ARG A N 1
ATOM 848 C CA . ARG A 1 108 ? -14.873 -4.182 4.024 1.00 72.62 108 ARG A CA 1
ATOM 849 C C . ARG A 1 108 ? -13.422 -4.294 3.580 1.00 72.62 108 ARG A C 1
ATOM 851 O O . ARG A 1 108 ? -13.127 -4.105 2.408 1.00 72.62 108 ARG A O 1
ATOM 858 N N . PHE A 1 109 ? -12.522 -4.623 4.501 1.00 83.38 109 PHE A N 1
ATOM 859 C CA . PHE A 1 109 ? -11.107 -4.838 4.188 1.00 83.38 109 PHE A CA 1
ATOM 860 C C . PHE A 1 109 ? -10.826 -6.249 3.682 1.00 83.38 109 PHE A C 1
ATOM 862 O O . PHE A 1 109 ? -9.795 -6.484 3.061 1.00 83.38 109 PHE A O 1
ATOM 869 N N . LYS A 1 110 ? -11.744 -7.187 3.927 1.00 84.94 110 LYS A N 1
ATOM 870 C CA . LYS A 1 110 ? -11.559 -8.619 3.693 1.00 84.94 110 LYS A CA 1
ATOM 871 C C . LYS A 1 110 ? -11.057 -8.958 2.294 1.00 84.94 110 LYS A C 1
ATOM 873 O O . LYS A 1 110 ? -10.160 -9.788 2.167 1.00 84.94 110 LYS A O 1
ATOM 878 N N . ASP A 1 111 ? -11.619 -8.341 1.261 1.00 89.12 111 ASP A N 1
ATOM 879 C CA . ASP A 1 111 ? -11.229 -8.647 -0.116 1.00 89.12 111 ASP A CA 1
ATOM 880 C C . ASP A 1 111 ? -9.850 -8.065 -0.455 1.00 89.12 111 ASP A C 1
ATOM 882 O O . ASP A 1 111 ? -9.029 -8.769 -1.043 1.00 89.12 111 ASP A O 1
ATOM 886 N N . ASN A 1 112 ? -9.535 -6.857 0.028 1.00 90.44 112 ASN A N 1
ATOM 887 C CA . ASN A 1 112 ? -8.196 -6.272 -0.101 1.00 90.44 112 ASN A CA 1
ATOM 888 C C . ASN A 1 112 ? -7.148 -7.110 0.643 1.00 90.44 112 ASN A C 1
ATOM 890 O O . ASN A 1 112 ? -6.094 -7.415 0.096 1.00 90.44 112 ASN A O 1
ATOM 894 N N . MET A 1 113 ? -7.447 -7.546 1.868 1.00 93.12 113 MET A N 1
ATOM 895 C CA . MET A 1 113 ? -6.550 -8.399 2.649 1.00 93.12 113 MET A CA 1
ATOM 896 C C . MET A 1 113 ? -6.315 -9.748 1.967 1.00 93.12 113 MET A C 1
ATOM 898 O O . MET A 1 113 ? -5.175 -10.186 1.873 1.00 93.12 113 MET A O 1
ATOM 902 N N . ARG A 1 114 ? -7.367 -10.383 1.432 1.00 94.38 114 ARG A N 1
ATOM 903 C CA . ARG A 1 114 ? -7.244 -11.638 0.672 1.00 94.38 114 ARG A CA 1
ATOM 904 C C . ARG A 1 114 ? -6.404 -11.475 -0.586 1.00 94.38 114 ARG A C 1
ATOM 906 O O . ARG A 1 114 ? -5.617 -12.364 -0.899 1.00 94.38 114 ARG A O 1
ATOM 913 N N . PHE A 1 115 ? -6.581 -10.365 -1.303 1.00 93.50 115 PHE A N 1
ATOM 914 C CA . PHE A 1 115 ? -5.747 -10.029 -2.452 1.00 93.50 115 PHE A CA 1
ATOM 915 C C . PHE A 1 115 ? -4.274 -9.948 -2.035 1.00 93.50 115 PHE A C 1
ATOM 917 O O . PHE A 1 115 ? -3.449 -10.669 -2.590 1.00 93.50 115 PHE A O 1
ATOM 924 N N . ILE A 1 116 ? -3.961 -9.164 -1.001 1.00 95.31 116 ILE A N 1
ATOM 925 C CA . ILE A 1 116 ? -2.591 -8.985 -0.501 1.00 95.31 116 ILE A CA 1
ATOM 926 C C . ILE A 1 116 ? -1.982 -10.314 -0.031 1.00 95.31 116 ILE A C 1
ATOM 928 O O . ILE A 1 116 ? -0.861 -10.649 -0.403 1.00 95.31 116 ILE A O 1
ATOM 932 N N . GLU A 1 117 ? -2.726 -11.110 0.740 1.00 95.56 117 GLU A N 1
ATOM 933 C CA . GLU A 1 117 ? -2.281 -12.427 1.213 1.00 95.56 117 GLU A CA 1
ATOM 934 C C . GLU A 1 117 ? -1.970 -13.382 0.051 1.00 95.56 117 GLU A C 1
ATOM 936 O O . GLU A 1 117 ? -0.991 -14.129 0.105 1.00 95.56 117 GLU A O 1
ATOM 941 N N . ALA A 1 118 ? -2.770 -13.348 -1.019 1.00 95.88 118 ALA A N 1
ATOM 942 C CA . ALA A 1 118 ? -2.515 -14.142 -2.214 1.00 95.88 118 ALA A CA 1
ATOM 943 C C . ALA A 1 118 ? -1.247 -13.688 -2.953 1.00 95.88 118 ALA A C 1
ATOM 945 O O . ALA A 1 118 ? -0.489 -14.544 -3.409 1.00 95.88 118 ALA A O 1
ATOM 946 N N . ARG A 1 119 ? -0.995 -12.373 -3.044 1.00 94.69 119 ARG A N 1
ATOM 947 C CA . ARG A 1 119 ? 0.218 -11.823 -3.672 1.00 94.69 119 ARG A CA 1
ATOM 948 C C . ARG A 1 119 ? 1.468 -12.156 -2.863 1.00 94.69 119 ARG A C 1
ATOM 950 O O . ARG A 1 119 ? 2.384 -12.750 -3.416 1.00 94.69 119 ARG A O 1
ATOM 957 N N . LEU A 1 120 ? 1.458 -11.937 -1.545 1.00 93.44 120 LEU A N 1
ATOM 958 C CA . LEU A 1 120 ? 2.561 -12.327 -0.653 1.00 93.44 120 LEU A CA 1
ATOM 959 C C . LEU A 1 120 ? 2.911 -13.814 -0.755 1.00 93.44 120 LEU A C 1
ATOM 961 O O . LEU A 1 120 ? 4.080 -14.178 -0.725 1.00 93.44 120 LEU A O 1
ATOM 965 N N . LYS A 1 121 ? 1.903 -14.684 -0.882 1.00 93.50 121 LYS A N 1
ATOM 966 C CA . LYS A 1 121 ? 2.122 -16.126 -1.053 1.00 93.50 121 LYS A CA 1
ATOM 967 C C . LYS A 1 121 ? 2.735 -16.478 -2.415 1.00 93.50 121 LYS A C 1
ATOM 969 O O . LYS A 1 121 ? 3.361 -17.529 -2.533 1.00 93.50 121 LYS A O 1
ATOM 974 N N . ALA A 1 122 ? 2.479 -15.666 -3.437 1.00 92.56 122 ALA A N 1
ATOM 975 C CA . ALA A 1 122 ? 2.963 -15.884 -4.794 1.00 92.56 122 ALA A CA 1
ATOM 976 C C . ALA A 1 122 ? 4.386 -15.349 -5.013 1.00 92.56 122 ALA A C 1
ATOM 978 O O . ALA A 1 122 ? 5.078 -15.876 -5.882 1.00 92.56 122 ALA A O 1
ATOM 979 N N . LEU A 1 123 ? 4.818 -14.352 -4.232 1.00 88.25 123 LEU A N 1
ATOM 980 C CA . LEU A 1 123 ? 6.194 -13.860 -4.262 1.00 88.25 123 LEU A CA 1
ATOM 981 C C . LEU A 1 123 ? 7.169 -14.986 -3.885 1.00 88.25 123 LEU A C 1
ATOM 983 O O . LEU A 1 123 ? 6.899 -15.755 -2.950 1.00 88.25 123 LEU A O 1
ATOM 987 N N . PRO A 1 124 ? 8.306 -15.116 -4.583 1.00 83.44 124 PRO A N 1
ATOM 988 C CA . PRO A 1 124 ? 9.309 -16.087 -4.196 1.00 83.44 124 PRO A CA 1
ATOM 989 C C . PRO A 1 124 ? 9.912 -15.706 -2.836 1.00 83.44 124 PRO A C 1
ATOM 991 O O . PRO A 1 124 ? 9.913 -14.539 -2.440 1.00 83.44 124 PRO A O 1
ATOM 994 N N . PRO A 1 125 ? 10.443 -16.685 -2.084 1.00 69.12 125 PRO A N 1
ATOM 995 C CA . PRO A 1 125 ? 11.183 -16.403 -0.863 1.00 69.12 125 PRO A CA 1
ATOM 996 C C . PRO A 1 125 ? 12.420 -15.557 -1.205 1.00 69.12 125 PRO A C 1
ATOM 998 O O . PRO A 1 125 ? 13.414 -16.078 -1.706 1.00 69.12 125 PRO A O 1
ATOM 1001 N N . GLY A 1 126 ? 12.333 -14.247 -0.973 1.00 58.41 126 GLY A N 1
ATOM 1002 C CA . GLY A 1 126 ? 13.344 -13.289 -1.409 1.00 58.41 126 GLY A CA 1
ATOM 1003 C C . GLY A 1 126 ? 14.686 -13.447 -0.689 1.00 58.41 126 GLY A C 1
ATOM 1004 O O . GLY A 1 126 ? 14.760 -13.466 0.545 1.00 58.41 126 GLY A O 1
ATOM 1005 N N . GLU A 1 127 ? 15.774 -13.493 -1.460 1.00 53.59 127 GLU A N 1
ATOM 1006 C CA . GLU A 1 127 ? 17.096 -13.095 -0.977 1.00 53.59 127 GLU A CA 1
ATOM 1007 C C . GLU A 1 127 ? 17.103 -11.567 -0.864 1.00 53.59 127 GLU A C 1
ATOM 1009 O O . GLU A 1 127 ? 17.018 -10.889 -1.882 1.00 53.59 127 GLU A O 1
ATOM 1014 N N . ARG A 1 128 ? 17.208 -11.017 0.355 1.00 51.47 128 ARG A N 1
ATOM 1015 C CA . ARG A 1 128 ? 17.267 -9.559 0.577 1.00 51.47 128 ARG A CA 1
ATOM 1016 C C . ARG A 1 128 ? 18.444 -8.963 -0.198 1.00 51.47 128 ARG A C 1
ATOM 1018 O O . ARG A 1 128 ? 19.591 -9.063 0.252 1.00 51.47 128 ARG A O 1
ATOM 1025 N N . ARG A 1 129 ? 18.189 -8.325 -1.335 1.00 50.62 129 ARG A N 1
ATOM 1026 C CA . ARG A 1 129 ? 19.169 -7.519 -2.056 1.00 50.62 129 ARG A CA 1
ATOM 1027 C C . ARG A 1 129 ? 18.739 -6.075 -1.900 1.00 50.62 129 ARG A C 1
ATOM 1029 O O . ARG A 1 129 ? 18.056 -5.523 -2.748 1.00 50.62 129 ARG A O 1
ATOM 1036 N N . ARG A 1 130 ? 19.255 -5.439 -0.841 1.00 49.00 130 ARG A N 1
ATOM 1037 C CA . ARG A 1 130 ? 19.155 -3.988 -0.622 1.00 49.00 130 ARG A CA 1
ATOM 1038 C C . ARG A 1 130 ? 19.731 -3.218 -1.810 1.00 49.00 130 ARG A C 1
ATOM 1040 O O . ARG A 1 130 ? 20.891 -2.812 -1.789 1.00 49.00 130 ARG A O 1
ATOM 1047 N N . THR A 1 131 ? 18.922 -2.986 -2.826 1.00 46.59 131 THR A N 1
ATOM 1048 C CA . THR A 1 131 ? 19.230 -2.076 -3.918 1.00 46.59 131 THR A CA 1
ATOM 1049 C C . THR A 1 131 ? 17.944 -1.421 -4.399 1.00 46.59 131 THR A C 1
ATOM 1051 O O . THR A 1 131 ? 17.389 -1.889 -5.382 1.00 46.59 131 THR A O 1
ATOM 1054 N N . ARG A 1 132 ? 17.508 -0.327 -3.752 1.00 52.50 132 ARG A N 1
ATOM 1055 C CA . ARG A 1 132 ? 17.182 0.967 -4.400 1.00 52.50 132 ARG A CA 1
ATOM 1056 C C . ARG A 1 132 ? 16.388 1.934 -3.519 1.00 52.50 132 ARG A C 1
ATOM 1058 O O . ARG A 1 132 ? 15.649 1.546 -2.625 1.00 52.50 132 ARG A O 1
ATOM 1065 N N . ASP A 1 133 ? 16.532 3.208 -3.879 1.00 55.16 133 ASP A N 1
ATOM 1066 C CA . ASP A 1 133 ? 15.948 4.430 -3.307 1.00 55.16 133 ASP A CA 1
ATOM 1067 C C . ASP A 1 133 ? 14.408 4.553 -3.423 1.00 55.16 133 ASP A C 1
ATOM 1069 O O . ASP A 1 133 ? 13.858 5.627 -3.188 1.00 55.16 133 ASP A O 1
ATOM 1073 N N . SER A 1 134 ? 13.704 3.485 -3.815 1.00 54.56 134 SER A N 1
ATOM 1074 C CA . SER A 1 134 ? 12.275 3.512 -4.176 1.00 54.56 134 SER A CA 1
ATOM 1075 C C . SER A 1 134 ? 11.342 2.987 -3.078 1.00 54.56 134 SER A C 1
ATOM 1077 O O . SER A 1 134 ? 10.138 3.245 -3.129 1.00 54.56 134 SER A O 1
ATOM 1079 N N . ALA A 1 135 ? 11.881 2.288 -2.074 1.00 67.88 135 ALA A N 1
ATOM 1080 C CA . ALA A 1 135 ? 11.138 1.878 -0.886 1.00 67.88 135 ALA A CA 1
ATOM 1081 C C . ALA A 1 135 ? 10.840 3.085 0.021 1.00 67.88 135 ALA A C 1
ATOM 1083 O O . ALA A 1 135 ? 11.569 4.082 0.022 1.00 67.88 135 ALA A O 1
ATOM 1084 N N . LEU A 1 136 ? 9.783 2.994 0.839 1.00 78.25 136 LEU A N 1
ATOM 1085 C CA . LEU A 1 136 ? 9.591 3.974 1.913 1.00 78.25 136 LEU A CA 1
ATOM 1086 C C . LEU A 1 136 ? 10.824 3.976 2.810 1.00 78.25 136 LEU A C 1
ATOM 1088 O O . LEU A 1 136 ? 11.270 2.939 3.300 1.00 78.25 136 LEU A O 1
ATOM 1092 N N . THR A 1 137 ? 11.353 5.164 3.071 1.00 84.69 137 THR A N 1
ATOM 1093 C CA . THR A 1 137 ? 12.384 5.315 4.092 1.00 84.69 137 THR A CA 1
ATOM 1094 C C . THR A 1 137 ? 11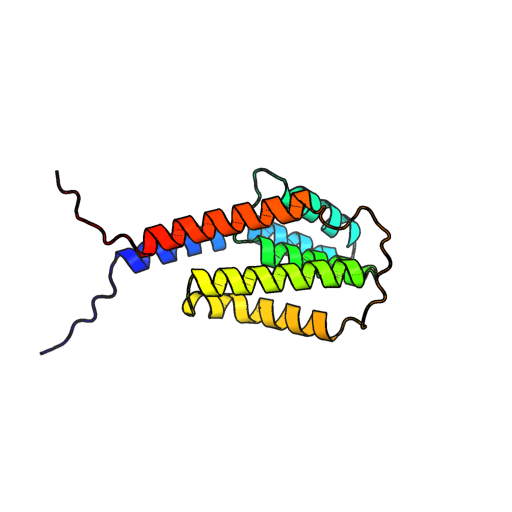.803 4.948 5.456 1.00 84.69 137 THR A C 1
ATOM 1096 O O . THR A 1 137 ? 10.610 5.124 5.716 1.00 84.69 137 THR A O 1
ATOM 1099 N N . GLN A 1 138 ? 12.660 4.505 6.376 1.00 82.00 138 GLN A N 1
ATOM 1100 C CA . GLN A 1 138 ? 12.251 4.203 7.750 1.00 82.00 138 GLN A CA 1
ATOM 1101 C C . GLN A 1 138 ? 11.519 5.382 8.418 1.00 82.00 138 GLN A C 1
ATOM 1103 O O . GLN A 1 138 ? 10.576 5.175 9.183 1.00 82.00 138 GLN A O 1
ATOM 1108 N N . ALA A 1 139 ? 11.929 6.617 8.113 1.00 84.69 139 ALA A N 1
ATOM 1109 C CA . ALA A 1 139 ? 11.267 7.820 8.603 1.00 84.69 139 ALA A CA 1
ATOM 1110 C C . ALA A 1 139 ? 9.831 7.926 8.068 1.00 84.69 139 ALA A C 1
ATOM 1112 O O . ALA A 1 139 ? 8.910 8.118 8.854 1.00 84.69 139 ALA A O 1
ATOM 1113 N N . GLN A 1 140 ? 9.626 7.725 6.761 1.00 86.94 140 GLN A N 1
ATOM 1114 C CA . GLN A 1 140 ? 8.290 7.763 6.159 1.00 86.94 140 GLN A CA 1
ATOM 1115 C C . GLN A 1 140 ? 7.383 6.654 6.703 1.00 86.94 140 GLN A C 1
ATOM 1117 O O . GLN A 1 140 ? 6.241 6.931 7.057 1.00 86.94 140 GLN A O 1
ATOM 1122 N N . ALA A 1 141 ? 7.896 5.427 6.842 1.00 85.31 141 ALA A N 1
ATOM 1123 C CA . ALA A 1 141 ? 7.145 4.331 7.453 1.00 85.31 141 ALA A CA 1
ATOM 1124 C C . ALA A 1 141 ? 6.724 4.678 8.894 1.00 85.31 141 ALA A C 1
ATOM 1126 O O . ALA A 1 141 ? 5.566 4.517 9.271 1.00 85.31 141 ALA A O 1
ATOM 1127 N N . THR A 1 142 ? 7.638 5.247 9.687 1.00 86.69 142 THR A N 1
ATOM 1128 C CA . THR A 1 142 ? 7.351 5.678 11.067 1.00 86.69 142 THR A CA 1
ATOM 1129 C C . THR A 1 142 ? 6.261 6.752 11.120 1.00 86.69 142 THR A C 1
ATOM 1131 O O . THR A 1 142 ? 5.367 6.675 11.968 1.00 86.69 142 THR A O 1
ATOM 1134 N N . THR A 1 143 ? 6.303 7.735 10.216 1.00 89.06 143 THR A N 1
ATOM 1135 C CA . THR A 1 143 ? 5.262 8.768 10.100 1.00 89.06 143 THR A CA 1
ATOM 1136 C C . THR A 1 143 ? 3.907 8.140 9.796 1.00 89.06 143 THR A C 1
ATOM 1138 O O . THR A 1 143 ? 2.959 8.366 10.545 1.00 89.06 143 THR A O 1
ATOM 1141 N N . ILE A 1 144 ? 3.844 7.260 8.792 1.00 88.12 144 ILE A N 1
ATOM 1142 C CA . ILE A 1 144 ? 2.621 6.544 8.413 1.00 88.12 144 ILE A CA 1
ATOM 1143 C C . ILE A 1 144 ? 2.021 5.800 9.612 1.00 88.12 144 ILE A C 1
ATOM 1145 O O . ILE A 1 144 ? 0.837 5.961 9.909 1.00 88.12 144 ILE A O 1
ATOM 1149 N N . HIS A 1 145 ? 2.822 5.014 10.339 1.00 86.75 145 HIS A N 1
ATOM 1150 C CA . HIS A 1 145 ? 2.335 4.304 11.525 1.00 86.75 145 HIS A CA 1
ATOM 1151 C C . HIS A 1 145 ? 1.814 5.260 12.600 1.00 86.75 145 HIS A C 1
ATOM 1153 O O . HIS A 1 145 ? 0.799 4.976 13.237 1.00 86.75 145 HIS A O 1
ATOM 1159 N N . THR A 1 146 ? 2.498 6.388 12.805 1.00 88.38 146 THR A N 1
ATOM 1160 C CA . THR A 1 146 ? 2.105 7.394 13.799 1.00 88.38 146 THR A CA 1
ATOM 1161 C C . THR A 1 146 ? 0.757 8.012 13.441 1.00 88.38 146 THR A C 1
ATOM 1163 O O . THR A 1 146 ? -0.114 8.121 14.301 1.00 88.38 146 THR A O 1
ATOM 1166 N N . GLU A 1 147 ? 0.550 8.365 12.176 1.00 87.38 147 GLU A N 1
ATOM 1167 C CA . GLU A 1 147 ? -0.688 8.976 11.691 1.00 87.38 147 GLU A CA 1
ATOM 1168 C C . GLU A 1 147 ? -1.854 7.988 11.687 1.00 87.38 147 GLU A C 1
ATOM 1170 O O . GLU A 1 147 ? -2.936 8.311 12.180 1.00 87.38 147 GLU A O 1
ATOM 1175 N N . VAL A 1 148 ? -1.638 6.756 11.209 1.00 85.19 148 VAL A N 1
ATOM 1176 C CA . VAL A 1 148 ? -2.647 5.687 11.286 1.00 85.19 148 VAL A CA 1
ATOM 1177 C C . VAL A 1 148 ? -3.010 5.420 12.745 1.00 85.19 148 VAL A C 1
ATOM 1179 O O . VAL A 1 148 ? -4.193 5.380 13.083 1.00 85.19 148 VAL A O 1
ATOM 1182 N N . GLY A 1 149 ? -2.015 5.305 13.625 1.00 84.06 149 GLY A N 1
ATOM 1183 C CA . GLY A 1 149 ? -2.219 5.126 15.060 1.00 84.06 149 GLY A CA 1
ATOM 1184 C C . GLY A 1 149 ? -3.001 6.272 15.700 1.00 84.06 149 GLY A C 1
ATOM 1185 O O . GLY A 1 149 ? -3.936 6.019 16.457 1.00 84.06 149 GLY A O 1
ATOM 1186 N N . ALA A 1 150 ? -2.675 7.524 15.367 1.00 84.44 150 ALA A N 1
ATOM 1187 C CA . ALA A 1 150 ? -3.370 8.705 15.874 1.00 84.44 150 ALA A CA 1
ATOM 1188 C C . ALA A 1 150 ? -4.836 8.737 15.427 1.00 84.44 150 ALA A C 1
ATOM 1190 O O . ALA A 1 150 ? -5.724 8.962 16.251 1.00 84.44 150 ALA A O 1
ATOM 1191 N N . VAL A 1 151 ? -5.103 8.443 14.149 1.00 82.44 151 VAL A N 1
ATOM 1192 C CA . VAL A 1 151 ? -6.469 8.315 13.634 1.00 82.44 151 VAL A CA 1
ATOM 1193 C C . VAL A 1 151 ? -7.195 7.209 14.395 1.00 82.44 151 VAL A C 1
ATOM 1195 O O . VAL A 1 151 ? -8.238 7.480 14.982 1.00 82.44 151 VAL A O 1
ATOM 1198 N N . MET A 1 152 ? -6.651 5.993 14.475 1.00 82.94 152 MET A N 1
ATOM 1199 C CA . MET A 1 152 ? -7.321 4.892 15.181 1.00 82.94 152 MET A CA 1
ATOM 1200 C C . MET A 1 152 ? -7.556 5.187 16.671 1.00 82.94 152 MET A C 1
ATOM 1202 O O . MET A 1 152 ? -8.617 4.857 17.203 1.00 82.94 152 MET A O 1
ATOM 1206 N N . TYR A 1 153 ? -6.603 5.835 17.350 1.00 77.06 153 TYR A N 1
ATOM 1207 C CA . TYR A 1 153 ? -6.731 6.213 18.757 1.00 77.06 153 TYR A CA 1
ATOM 1208 C C . TYR A 1 153 ? -7.867 7.214 18.979 1.00 77.06 153 TYR A C 1
ATOM 1210 O O . TYR A 1 153 ? -8.710 6.977 19.844 1.00 77.06 153 TYR A O 1
ATOM 1218 N N . SER A 1 154 ? -7.931 8.287 18.183 1.00 71.44 154 SER A N 1
ATOM 1219 C CA . SER A 1 154 ? -9.012 9.277 18.273 1.00 71.44 154 SER A CA 1
ATOM 1220 C C . SER A 1 154 ? -10.384 8.627 18.091 1.00 71.44 154 SER A C 1
ATOM 1222 O O . SER A 1 154 ? -11.274 8.839 18.911 1.00 71.44 154 SER A O 1
ATOM 1224 N N . HIS A 1 155 ? -10.528 7.733 17.109 1.00 67.12 155 HIS A N 1
ATOM 1225 C CA . HIS A 1 155 ? -11.789 7.018 16.877 1.00 67.12 155 HIS A CA 1
ATOM 1226 C C . HIS A 1 155 ? -12.143 6.070 18.032 1.00 67.12 155 HIS A C 1
ATOM 1228 O O . HIS A 1 155 ? -13.299 5.974 18.437 1.00 67.12 155 HIS A O 1
ATOM 1234 N N . ARG A 1 156 ? -11.154 5.391 18.626 1.00 64.06 156 ARG A N 1
ATOM 1235 C CA . ARG A 1 156 ? -11.381 4.536 19.799 1.00 64.06 156 ARG A CA 1
ATOM 1236 C C . ARG A 1 156 ? -11.803 5.335 21.034 1.00 64.06 156 ARG A C 1
ATOM 1238 O O . ARG A 1 156 ? -12.560 4.814 21.852 1.00 64.06 156 ARG A O 1
ATOM 1245 N N . VAL A 1 157 ? -11.294 6.557 21.204 1.00 54.50 157 VAL A N 1
ATOM 1246 C CA . VAL A 1 157 ? -11.729 7.467 22.274 1.00 54.50 157 VAL A CA 1
ATOM 1247 C C . VAL A 1 157 ? -13.178 7.887 22.042 1.00 54.50 157 VAL A C 1
ATOM 1249 O O . VAL A 1 157 ? -13.975 7.768 22.966 1.00 54.50 157 VAL A O 1
ATOM 1252 N N . GLU A 1 158 ? -13.541 8.279 20.821 1.00 55.03 158 GLU A N 1
ATOM 1253 C CA . GLU A 1 158 ? -14.918 8.659 20.473 1.00 55.03 158 GLU A CA 1
ATOM 1254 C C . GLU A 1 158 ? -15.923 7.526 20.733 1.00 55.03 158 GLU A C 1
ATOM 1256 O O . GLU A 1 158 ? -16.942 7.761 21.373 1.00 55.03 158 GLU A O 1
ATOM 1261 N N . LEU A 1 159 ? -15.602 6.278 20.367 1.00 52.88 159 LEU A N 1
ATOM 1262 C CA . LEU A 1 159 ? -16.451 5.107 20.650 1.00 52.88 159 LEU A CA 1
ATOM 1263 C C . LEU A 1 159 ? -16.583 4.773 22.149 1.00 52.88 159 LEU A C 1
ATOM 1265 O O . LEU A 1 159 ? -17.456 4.003 22.544 1.00 52.88 159 LEU A O 1
ATOM 1269 N N . ARG A 1 160 ? -15.684 5.286 22.999 1.00 50.00 160 ARG A N 1
ATOM 1270 C CA . ARG A 1 160 ? -15.669 5.013 24.446 1.00 50.00 160 ARG A CA 1
ATOM 1271 C C . ARG A 1 160 ? -16.322 6.100 25.286 1.00 50.00 160 ARG A C 1
ATOM 1273 O O . ARG A 1 160 ? -16.605 5.830 26.453 1.00 50.00 160 ARG A O 1
ATOM 1280 N N . VAL A 1 161 ? -16.521 7.303 24.753 1.00 41.34 161 VAL A N 1
ATOM 1281 C CA . VAL A 1 161 ? -17.191 8.391 25.472 1.00 41.34 161 VAL A CA 1
ATOM 1282 C C . VAL A 1 161 ? -18.699 8.242 25.246 1.00 41.34 161 VAL A C 1
ATOM 1284 O O . VAL A 1 161 ? -19.152 8.450 24.126 1.00 41.34 161 VAL A O 1
ATOM 1287 N N . PRO A 1 162 ? -19.507 7.898 26.270 1.00 42.50 162 PRO A N 1
ATOM 1288 C CA . PRO A 1 162 ? -20.956 8.007 26.148 1.00 42.50 162 PRO A CA 1
ATOM 1289 C C . PRO A 1 162 ? -21.284 9.483 25.945 1.00 42.50 162 PRO A C 1
ATOM 1291 O O . PRO A 1 162 ? -20.707 10.321 26.649 1.00 42.50 162 PRO A O 1
ATOM 1294 N N . SER A 1 163 ? -22.208 9.818 25.046 1.00 47.19 163 SER A N 1
ATOM 1295 C CA . SER A 1 163 ? -22.738 11.175 24.987 1.00 47.19 163 SER A CA 1
ATOM 1296 C C . SER A 1 163 ? -23.385 11.525 26.327 1.00 47.19 163 SER A C 1
ATOM 1298 O O . SER A 1 163 ? -24.524 11.202 26.671 1.00 47.19 163 SER A O 1
ATOM 1300 N N . GLN A 1 164 ? -22.631 12.205 27.173 1.00 41.81 164 GLN A N 1
ATOM 1301 C CA . GLN A 1 164 ? -23.271 12.958 28.220 1.00 41.81 164 GLN A CA 1
ATOM 1302 C C . GLN A 1 164 ? -23.855 14.178 27.533 1.00 41.81 164 GLN A C 1
ATOM 1304 O O . GLN A 1 164 ? -23.123 15.067 27.106 1.00 41.81 164 GLN A O 1
ATOM 1309 N N . ASN A 1 165 ? -25.183 14.153 27.392 1.00 42.91 165 ASN A N 1
ATOM 1310 C CA . ASN A 1 165 ? -26.036 15.314 27.190 1.00 42.91 165 ASN A CA 1
ATOM 1311 C C . ASN A 1 165 ? -25.440 16.531 27.913 1.00 42.91 165 ASN A C 1
ATOM 1313 O O . ASN A 1 165 ? -25.674 16.727 29.106 1.00 42.91 165 ASN A O 1
ATOM 1317 N N . MET A 1 166 ? -24.701 17.372 27.194 1.00 35.81 166 MET A N 1
ATOM 1318 C CA . MET A 1 166 ? -24.529 18.759 27.595 1.00 35.81 166 MET A CA 1
ATOM 1319 C C . MET A 1 166 ? -25.796 19.491 27.164 1.00 35.81 166 MET A C 1
ATOM 1321 O O . MET A 1 166 ? -25.842 20.114 26.107 1.00 35.81 166 MET A O 1
ATOM 1325 N N . SER A 1 167 ? -26.848 19.372 27.977 1.00 34.59 167 SER A N 1
ATOM 1326 C CA . SER A 1 167 ? -27.873 20.409 28.021 1.00 34.59 167 SER A CA 1
ATOM 1327 C C . SER A 1 167 ? -27.345 21.529 28.915 1.00 34.59 167 SER A C 1
ATOM 1329 O O . SER A 1 167 ? -27.176 21.316 30.119 1.00 34.59 167 SER A O 1
ATOM 1331 N N . TRP A 1 168 ? -27.075 22.690 28.327 1.00 38.09 168 TRP A N 1
ATOM 1332 C CA . TRP A 1 168 ? -27.135 23.957 29.051 1.00 38.09 168 TRP A CA 1
ATOM 1333 C C . TRP A 1 168 ? -28.542 24.525 28.906 1.00 38.09 168 TRP A C 1
ATOM 1335 O O . TRP A 1 168 ? -29.087 24.428 27.782 1.00 38.09 168 TRP A O 1
#

Secondary structure (DSSP, 8-state):
--------HHHHHHHHHHHHHHT-HHHHHHHHHHHHHTTT-HHHHHHHHHHHTTSTT--TTTHHHHHHHHHHHHHTTT-HHHHHHHHHHHHHHHHHHHHHH-HHHHHHHHHHHHHHHHHHHHS---------TTSPPHHHHHHHHHHHHHHHHHHHHHTTS-------

Sequence (168 aa):
MDAKSTTSSEDTVVVTALDNKAKDASHLAMFQALSACLRQDPNQVIDRLTRWFVSDDHSPLWTPFALSIRGWAFEELDDEESAGDDYSEALHLYRYMAEQLGSEVLVRFKDNMRFIEARLKALPPGERRRTRDSALTQAQATTIHTEVGAVMYSHRVELRVPSQNMSW

Organism: NCBI:txid1314781

pLDDT: mean 77.21, std 19.15, range [34.59, 96.19]

=== Feature glossary ===
Reading guide. The protein is described through the following features:

Foldseek 3Di. A 3Di character summarizes, for each residue, the relative orientation of the Cα frame of its nearest spatial neighbor. Because it encodes fold topology rather than chemistry, 3Di alignments detect remote structural similarity that sequence alignment misses.

Contact-map, Ramachandran, and PAE plots. Plot images: a contact map (which residues are close in 3D, as an N×N binary image), a Ramachandran scatter (backbone torsion angles, revealing secondary-structure composition at a glance), and — for AlphaFold structures — a PAE heatmap (pairwise prediction confidence).

Radius of gyration, Cα contacts, bounding box. Radius of gyration (Rg) is the root-mean-square distance of Cα atoms from their centroid — a single number for overall size and compactness. A globular domain of N residues has Rg ≈ 2.2·N^0.38 Å; an extended or disordered chain has a much larger Rg. The Cα contact count is the number of residue pairs whose Cα atoms are within 8 Å and are more than four positions apart in sequence — a standard proxy for tertiary packing density. The bounding box is the smallest axis-aligned box enclosing all Cα atoms.

Secondary structure (8-state, DSSP). Eight-state secondary structure (DSSP): H is the canonical α-helix, G the tighter 3₁₀-helix, I the wider π-helix; E/B are β-structure, T and S are turns and bends, and '-' is everything else. DSSP derives these from the pattern of main-chain N–H···O=C hydrogen bonds, not from the sequence.

B-factor. B-factor (Debye–Waller factor) reflects atomic displacement in the crystal lattice. It is an experimental observable (units Å²), not a prediction; low values mean the atom is pinned down, high values mean it moves or is heterogeneous across the crystal.

pLDDT. pLDDT 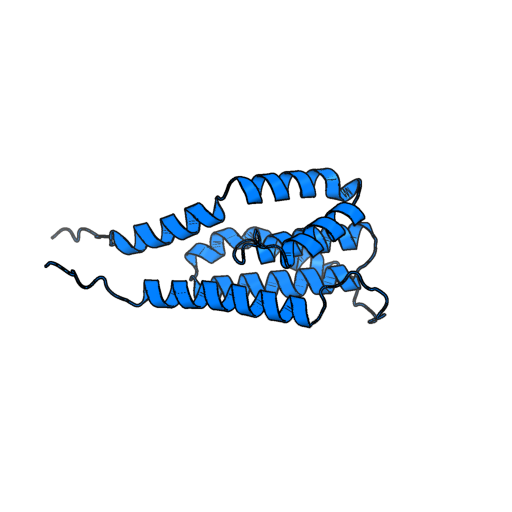is the predicted lDDT-Cα score: AlphaFold's confidence that the local environment of each residue (all inter-atomic distances within 15 Å) is correctly placed. It is a per-residue number between 0 and 100, with higher meaning more reliable.

Nearest PDB structures. Nearest PDB neighbors are the top structural matches found by Foldseek when searching this structure against the entire Protein Data Bank. Each hit reports a TM-score (0 to 1; >0.5 almost always implies the same fold) and an E-value. These are *structural* homologs — they may share no detectable sequence similarity.

Solvent-accessible surface area. Accessible surface area quantifies burial. A residue with SASA near zero is packed into the hydrophobic core; one with SASA >100 Å² sits on the surface. Computed here via the Shrake–Rupley numerical algorithm with a 1.4 Å probe.

Rendered structure images. Structure images are PyMOL renders from six orthogonal camera directions. Cartoon representation draws helices as coils and strands as arrows; sticks shows the backbone as bonds; surface shows the solvent-excluded envelope. Rainbow coloring maps sequence position to hue (blue→red, N→C); chain coloring assigns a distinct color per polypeptide.

Backbone torsions (φ/ψ). φ (phi) and ψ (psi) are the two rotatable backbone dihedrals per residue: φ is the C(i-1)–N–Cα–C torsion, ψ is the N–Cα–C–N(i+1) torsion, both in degrees on (−180°, 180°]. α-helical residues cluster near (−60°, −45°); β-strand residues near (−120°, +130°). A Ramachandran plot is simply a scatter of (φ, ψ) for every residue.

Predicted aligned error. Predicted Aligned Error (PAE) is an AlphaFold confidence matrix: entry (i, j) is the expected error in the position of residue j, in ångströms, when the prediction is superimposed on the true structure at residue i. Low PAE within a block of residues means that block is internally rigid and well-predicted; high PAE between two blocks means their relative placement is uncertain even if each block individually is confident.

mmCIF coordinates. Structure coordinates are given as an mmCIF _atom_site loop: one row per atom with element, residue name, chain id, sequence number, and x/y/z position in Å. Only the four main-chain atoms per residue are included here; side chains are omitted to keep the record compact.

InterPro / GO / CATH / organism. Database cross-references. InterPro integrates a dozen domain/family signature databases into unified entries with residue-range hits. GO terms attach function/process/location labels with evidence codes. CATH codes position the fold in a four-level structural taxonomy. Organism is the NCBI-taxonomy species name.

Secondary structure (3-state, P-SEA). SS3 is a coarse helix/strand/coil call (letters a/b/c) made by the P-SEA algorithm from inter-Cα distances and dihedrals. It is less detailed than DSSP but needs only Cα positions.

Sequence. Sequence gives the chain of amino acids in standard one-letter code (A=alanine, C=cysteine, …, Y=tyrosine), read N→C. It is the only feature that is directly encoded by the gene; all structural features are derived from the folded form of this sequence.